Protein AF-A0A558QTE6-F1 (afdb_monomer)

Solvent-accessible surface area (backbone atoms only — not comparable to full-atom values): 7416 Å² total; per-residue (Å²): 134,87,80,82,77,79,81,79,81,74,81,86,82,84,85,82,88,76,83,78,80,81,60,93,64,55,77,78,70,67,87,85,85,84,53,69,70,64,50,73,64,39,94,81,56,45,72,75,62,66,48,61,74,39,86,50,43,45,60,50,48,91,66,51,76,91,80,42,62,67,74,59,28,16,37,24,48,73,77,45,45,76,89,46,38,28,59,49,94,48,62,58,98,82,40,77,56,48,41,93,84,71,25,16,43,64,61,77,80,77,102

Mean predicted aligned error: 10.15 Å

pLDDT: mean 85.06, std 8.44, range [51.56, 94.44]

Sequence (111 aa):
MAGTPPPERADEIVVLGAGLPLPPGTPAYGATIIDRARLTGEASDRVENVLKDVAGFQQFRRSDSRSANPSAQGVTLRALGGNASSRALVLLDGVPLADPFFGYIPFTALE

Secondary structure (DSSP, 8-state):
-PPPPPPP----------PPPPPTTGGGG------HHHHHTSTT--HHHHHTTSTTEEES-SS-TTTS-GGG--EEETTBTTTSS--S--EETTEE-S-TTT----GGG--

Radius of gyration: 22.25 Å; Cα contacts (8 Å, |Δi|>4): 125; chains: 1; bounding box: 28×67×58 Å

Structure (mmCIF, N/CA/C/O backbone):
data_AF-A0A558QTE6-F1
#
_entry.id   AF-A0A558QTE6-F1
#
loop_
_atom_site.group_PDB
_atom_site.id
_atom_site.type_symbol
_atom_site.label_atom_id
_atom_site.label_alt_id
_atom_site.label_comp_id
_atom_site.label_asym_id
_atom_site.label_entity_id
_atom_site.label_seq_id
_atom_site.pdbx_PDB_ins_code
_atom_site.Cartn_x
_atom_site.Cartn_y
_atom_site.Cartn_z
_atom_site.occupancy
_atom_site.B_iso_or_equiv
_atom_site.auth_seq_id
_atom_site.auth_comp_id
_atom_site.auth_asym_id
_atom_site.auth_atom_id
_atom_site.pdbx_PDB_model_num
ATOM 1 N N . MET A 1 1 ? -9.808 -51.253 -46.650 1.00 51.56 1 MET A N 1
ATOM 2 C CA . MET A 1 1 ? -9.315 -50.048 -45.951 1.00 51.56 1 MET A CA 1
ATOM 3 C C . MET A 1 1 ? -9.903 -50.079 -44.548 1.00 51.56 1 MET A C 1
ATOM 5 O O . MET A 1 1 ? -11.075 -49.767 -44.397 1.00 51.56 1 MET A O 1
ATOM 9 N N . ALA A 1 2 ? -9.166 -50.604 -43.566 1.00 55.31 2 ALA A N 1
ATOM 10 C CA . ALA A 1 2 ? -9.624 -50.653 -42.175 1.00 55.31 2 ALA A CA 1
ATOM 11 C C . ALA A 1 2 ? -9.570 -49.236 -41.577 1.00 55.31 2 ALA A C 1
ATOM 13 O O . ALA A 1 2 ? -8.576 -48.538 -41.771 1.00 55.31 2 ALA A O 1
ATOM 14 N N . GLY A 1 3 ? -10.654 -48.796 -40.933 1.00 58.03 3 GLY A N 1
ATOM 15 C CA . GLY A 1 3 ? -10.780 -47.451 -40.368 1.00 58.03 3 GLY A CA 1
ATOM 16 C C . GLY A 1 3 ? -9.968 -47.274 -39.085 1.00 58.03 3 GLY A C 1
ATOM 17 O O . GLY A 1 3 ? -9.875 -48.192 -38.273 1.00 58.03 3 GLY A O 1
ATOM 18 N N . THR A 1 4 ? -9.385 -46.088 -38.917 1.00 66.38 4 THR A N 1
ATOM 19 C CA . THR A 1 4 ? -8.621 -45.681 -37.730 1.00 66.38 4 THR A CA 1
ATOM 20 C C . THR A 1 4 ? -9.501 -45.727 -36.473 1.00 66.38 4 THR A C 1
ATOM 22 O O . THR A 1 4 ? -10.605 -45.174 -36.506 1.00 66.38 4 THR A O 1
ATOM 25 N N . PRO A 1 5 ? -9.053 -46.354 -35.367 1.00 67.94 5 PRO A N 1
ATOM 26 C CA . PRO A 1 5 ? -9.803 -46.348 -34.116 1.00 67.94 5 PRO A CA 1
ATOM 27 C C . PRO A 1 5 ? -9.904 -44.922 -33.544 1.00 67.94 5 PRO A C 1
ATOM 29 O O . PRO A 1 5 ? -8.990 -44.114 -33.740 1.00 67.94 5 PRO A O 1
ATOM 32 N N . PRO A 1 6 ? -11.013 -44.586 -32.859 1.00 68.06 6 PRO A N 1
ATOM 33 C CA . PRO A 1 6 ? -11.183 -43.277 -32.245 1.00 68.06 6 PRO A CA 1
ATOM 34 C C . PRO A 1 6 ? -10.109 -43.054 -31.169 1.00 68.06 6 PRO A C 1
ATOM 36 O O . PRO A 1 6 ? -9.709 -44.015 -30.507 1.00 68.06 6 PRO A O 1
ATOM 39 N N . PRO A 1 7 ? -9.634 -41.811 -30.985 1.00 69.62 7 PRO A N 1
ATOM 40 C CA . PRO A 1 7 ? -8.622 -41.517 -29.981 1.00 69.62 7 PRO A CA 1
ATOM 41 C C . PRO A 1 7 ? -9.136 -41.883 -28.584 1.00 69.62 7 PRO A C 1
ATOM 43 O O . PRO A 1 7 ? -10.255 -41.521 -28.208 1.00 69.62 7 PRO A O 1
ATOM 46 N N . GLU A 1 8 ? -8.314 -42.611 -27.826 1.00 70.88 8 GLU A N 1
ATOM 47 C CA . GLU A 1 8 ? -8.556 -42.894 -26.412 1.00 70.88 8 GLU A CA 1
ATOM 48 C C . GLU A 1 8 ? -8.659 -41.574 -25.643 1.00 70.88 8 GLU A C 1
ATOM 50 O O . GLU A 1 8 ? -7.845 -40.662 -25.803 1.00 70.88 8 GLU A O 1
ATOM 55 N N . ARG A 1 9 ? -9.711 -41.452 -24.834 1.00 67.75 9 ARG A N 1
ATOM 56 C CA . ARG A 1 9 ? -9.983 -40.253 -24.048 1.00 67.75 9 ARG A CA 1
ATOM 57 C C . ARG A 1 9 ? -9.025 -40.272 -22.856 1.00 67.75 9 ARG A C 1
ATOM 59 O O . ARG A 1 9 ? -9.262 -41.012 -21.911 1.00 67.75 9 ARG A O 1
ATOM 66 N N . ALA A 1 10 ? -7.924 -39.531 -22.948 1.00 75.19 10 ALA A N 1
ATOM 67 C CA . ALA A 1 10 ? -6.974 -39.398 -21.848 1.00 75.19 10 ALA A CA 1
ATOM 68 C C . ALA A 1 10 ? -7.681 -38.823 -20.609 1.00 75.19 10 ALA A C 1
ATOM 70 O O . ALA A 1 10 ? -8.464 -37.878 -20.736 1.00 75.19 10 ALA A O 1
ATOM 71 N N . ASP A 1 11 ? -7.412 -39.398 -19.436 1.00 81.50 11 ASP A N 1
ATOM 72 C CA . ASP A 1 11 ? -7.956 -38.912 -18.169 1.00 81.50 11 ASP A CA 1
ATOM 73 C C . ASP A 1 11 ? -7.514 -37.461 -17.919 1.00 81.50 11 ASP A C 1
ATOM 75 O O . ASP A 1 11 ? -6.346 -37.102 -18.087 1.00 81.50 11 ASP A O 1
ATOM 79 N N . GLU A 1 12 ? -8.463 -36.610 -17.531 1.00 82.62 12 GLU A N 1
ATOM 80 C CA . GLU A 1 12 ? -8.206 -35.204 -17.229 1.00 82.62 12 GLU A CA 1
ATOM 81 C C . GLU A 1 12 ? -7.428 -35.085 -15.910 1.00 82.62 12 GLU A C 1
ATOM 83 O O . GLU A 1 12 ? -7.935 -35.413 -14.836 1.00 82.62 12 GLU A O 1
ATOM 88 N N . ILE A 1 13 ? -6.183 -34.608 -15.981 1.00 84.31 13 ILE A N 1
ATOM 89 C CA . ILE A 1 13 ? -5.348 -34.352 -14.802 1.00 84.31 13 ILE A CA 1
ATOM 90 C C . ILE A 1 13 ? -5.459 -32.872 -14.436 1.00 84.31 13 ILE A C 1
ATOM 92 O O . ILE A 1 13 ? -4.887 -32.009 -15.104 1.00 84.31 13 ILE A O 1
ATOM 96 N N . VAL A 1 14 ? -6.159 -32.579 -13.340 1.00 83.94 14 VAL A N 1
ATOM 97 C CA . VAL A 1 14 ? -6.263 -31.224 -12.783 1.00 83.94 14 VAL A CA 1
ATOM 98 C C . VAL A 1 14 ? -5.153 -31.007 -11.757 1.00 83.94 14 VAL A C 1
ATOM 100 O O . VAL A 1 14 ? -5.119 -31.653 -10.710 1.00 83.94 14 VAL A O 1
ATOM 103 N N . VAL A 1 15 ? -4.248 -30.069 -12.041 1.00 83.31 15 VAL A N 1
ATOM 104 C CA . VAL A 1 15 ? -3.175 -29.666 -11.122 1.00 83.31 15 VAL A CA 1
ATOM 105 C C . VAL A 1 15 ? -3.578 -28.374 -10.419 1.00 83.31 15 VAL A C 1
ATOM 107 O O . VAL A 1 15 ? -3.653 -27.318 -11.043 1.00 83.31 15 VAL A O 1
ATOM 110 N N . LEU A 1 16 ? -3.821 -28.452 -9.109 1.00 85.19 16 LEU A N 1
ATOM 111 C CA . LEU A 1 16 ? -4.086 -27.287 -8.263 1.00 85.19 16 LEU A CA 1
ATOM 112 C C . LEU A 1 16 ? -2.798 -26.882 -7.536 1.00 85.19 16 LEU A C 1
ATOM 114 O O . LEU A 1 16 ? -2.213 -27.679 -6.805 1.00 85.19 16 LEU A O 1
ATOM 118 N N . GLY A 1 17 ? -2.353 -25.642 -7.734 1.00 85.00 17 GLY A N 1
ATOM 119 C CA . GLY A 1 17 ? -1.249 -25.060 -6.972 1.00 85.00 17 GLY A CA 1
ATOM 120 C C . GLY A 1 17 ? -1.756 -24.406 -5.688 1.00 85.00 17 GLY A C 1
ATOM 121 O O . GLY A 1 17 ? -2.707 -23.629 -5.729 1.00 85.00 17 GLY A O 1
ATOM 122 N N . ALA A 1 18 ? -1.102 -24.678 -4.559 1.00 83.81 18 ALA A N 1
ATOM 123 C CA . ALA A 1 18 ? -1.286 -23.929 -3.318 1.00 83.81 18 ALA A CA 1
ATOM 124 C C . ALA A 1 18 ? 0.049 -23.317 -2.880 1.00 83.81 18 ALA A C 1
ATOM 126 O O . ALA A 1 18 ? 1.109 -23.922 -3.051 1.00 83.81 18 ALA A O 1
ATOM 127 N N . GLY A 1 19 ? -0.002 -22.109 -2.317 1.00 83.31 19 GLY A N 1
ATOM 128 C CA . GLY A 1 19 ? 1.172 -21.477 -1.721 1.00 83.31 19 GLY A CA 1
ATOM 129 C C . GLY A 1 19 ? 1.657 -22.251 -0.493 1.00 83.31 19 GLY A C 1
ATOM 130 O O . GLY A 1 19 ? 0.858 -22.821 0.250 1.00 83.31 19 GLY A O 1
ATOM 131 N N . LEU A 1 20 ? 2.972 -22.258 -0.269 1.00 87.62 20 LEU A N 1
ATOM 132 C CA . LEU A 1 20 ? 3.550 -22.800 0.960 1.00 87.62 20 LEU A CA 1
ATOM 133 C C . LEU A 1 20 ? 3.106 -21.973 2.180 1.00 87.62 20 LEU A C 1
ATOM 135 O O . LEU A 1 20 ? 2.885 -20.764 2.051 1.00 87.62 20 LEU A O 1
ATOM 139 N N . PRO A 1 21 ? 3.011 -22.590 3.372 1.00 84.75 21 PRO A N 1
ATOM 140 C CA . PRO A 1 21 ? 2.762 -21.849 4.598 1.00 84.75 21 PRO A CA 1
ATOM 141 C C . PRO A 1 21 ? 3.860 -20.807 4.832 1.00 84.75 21 PRO A C 1
ATOM 143 O O . PRO A 1 21 ? 5.031 -21.011 4.503 1.00 84.75 21 PRO A O 1
ATOM 146 N N . LEU A 1 22 ? 3.463 -19.683 5.424 1.00 81.81 22 LEU A N 1
ATOM 147 C CA . LEU A 1 22 ? 4.377 -18.600 5.763 1.00 81.81 22 LEU A CA 1
ATOM 148 C C . LEU A 1 22 ? 5.449 -19.098 6.753 1.00 81.81 22 LEU A C 1
ATOM 150 O O . LEU A 1 22 ? 5.114 -19.812 7.703 1.00 81.81 22 LEU A O 1
ATOM 154 N N . PRO A 1 23 ? 6.733 -18.744 6.559 1.00 85.31 23 PRO A N 1
ATOM 155 C CA . PRO A 1 23 ? 7.793 -19.160 7.467 1.00 85.31 23 PRO A CA 1
ATOM 156 C C . PRO A 1 23 ? 7.583 -18.591 8.885 1.00 85.31 23 PRO A C 1
ATOM 158 O O . PRO A 1 23 ? 6.985 -17.526 9.044 1.00 85.31 23 PRO A O 1
ATOM 161 N N . PRO A 1 24 ? 8.143 -19.222 9.937 1.00 81.06 24 PRO A N 1
ATOM 162 C CA . PRO A 1 24 ? 7.994 -18.757 11.323 1.00 81.06 24 PRO A CA 1
ATOM 163 C C . PRO A 1 24 ? 8.460 -17.313 11.557 1.00 81.06 24 PRO A C 1
ATOM 165 O O . PRO A 1 24 ? 7.998 -16.652 12.480 1.00 81.06 24 PRO A O 1
ATOM 168 N N . GLY A 1 25 ? 9.371 -16.817 10.713 1.00 81.31 25 GLY A N 1
ATOM 169 C CA . GLY A 1 25 ? 9.865 -15.441 10.751 1.00 81.31 25 GLY A CA 1
ATOM 170 C C . GLY A 1 25 ? 8.901 -14.400 10.178 1.00 81.31 25 GLY A C 1
ATOM 171 O O . GLY A 1 25 ? 9.176 -13.211 10.299 1.00 81.31 25 GLY A O 1
ATOM 172 N N . THR A 1 26 ? 7.773 -14.793 9.577 1.00 78.44 26 THR A N 1
ATOM 173 C CA . THR A 1 26 ? 6.859 -13.848 8.922 1.00 78.44 26 THR A CA 1
ATOM 174 C C . THR A 1 26 ? 6.352 -12.706 9.808 1.00 78.44 26 THR A C 1
ATOM 176 O O . THR A 1 26 ? 6.326 -11.573 9.321 1.00 78.44 26 THR A O 1
ATOM 179 N N . PRO A 1 27 ? 6.020 -12.919 11.098 1.00 74.25 27 PRO A N 1
ATOM 180 C CA . PRO A 1 27 ? 5.633 -11.827 11.990 1.00 74.25 27 PRO A CA 1
ATOM 181 C C . PRO A 1 27 ? 6.690 -10.716 12.101 1.00 74.25 27 PRO A C 1
ATOM 183 O O . PRO A 1 27 ? 6.338 -9.559 12.323 1.00 74.25 27 PRO A O 1
ATOM 186 N N . ALA A 1 28 ? 7.974 -11.031 11.886 1.00 75.50 28 ALA A N 1
ATOM 187 C CA . ALA A 1 28 ? 9.057 -10.050 11.933 1.00 75.50 28 ALA A CA 1
ATOM 188 C C . ALA A 1 28 ? 9.014 -9.036 10.775 1.00 75.50 28 ALA A C 1
ATOM 190 O O . ALA A 1 28 ? 9.605 -7.964 10.887 1.00 75.50 28 ALA A O 1
ATOM 191 N N . TYR A 1 29 ? 8.306 -9.324 9.674 1.00 74.50 29 TYR A N 1
ATOM 192 C CA . TYR A 1 29 ? 8.231 -8.420 8.520 1.00 74.50 29 TYR A CA 1
ATOM 193 C C . TYR A 1 29 ? 7.224 -7.276 8.676 1.00 74.50 29 TYR A C 1
ATOM 195 O O . TYR A 1 29 ? 7.202 -6.411 7.802 1.00 74.50 29 TYR A O 1
ATOM 203 N N . GLY A 1 30 ? 6.450 -7.233 9.770 1.00 81.38 30 GLY A N 1
ATOM 204 C CA . GLY A 1 30 ? 5.496 -6.168 10.094 1.00 81.38 30 GLY A CA 1
ATOM 205 C C . GLY A 1 30 ? 4.393 -6.010 9.043 1.00 81.38 30 GLY A C 1
ATOM 206 O O . GLY A 1 30 ? 4.612 -5.394 8.001 1.00 81.38 30 GLY A O 1
ATOM 207 N N . ALA A 1 31 ? 3.202 -6.533 9.330 1.00 88.00 31 ALA A N 1
ATOM 208 C CA . ALA A 1 31 ? 2.033 -6.427 8.459 1.00 88.00 31 ALA A CA 1
ATOM 209 C C . ALA A 1 31 ? 0.915 -5.628 9.138 1.00 88.00 31 ALA A C 1
ATOM 211 O O . ALA A 1 31 ? 0.705 -5.748 10.345 1.00 88.00 31 ALA A O 1
ATOM 212 N N . THR A 1 32 ? 0.171 -4.864 8.340 1.00 91.69 32 THR A N 1
ATOM 213 C CA . THR A 1 32 ? -1.059 -4.190 8.765 1.00 91.69 32 THR A CA 1
ATOM 214 C C . THR A 1 32 ? -2.207 -4.742 7.939 1.00 91.69 32 THR A C 1
ATOM 216 O O . THR A 1 32 ? -2.157 -4.695 6.712 1.00 91.69 32 THR A O 1
ATOM 219 N N . ILE A 1 33 ? -3.234 -5.256 8.611 1.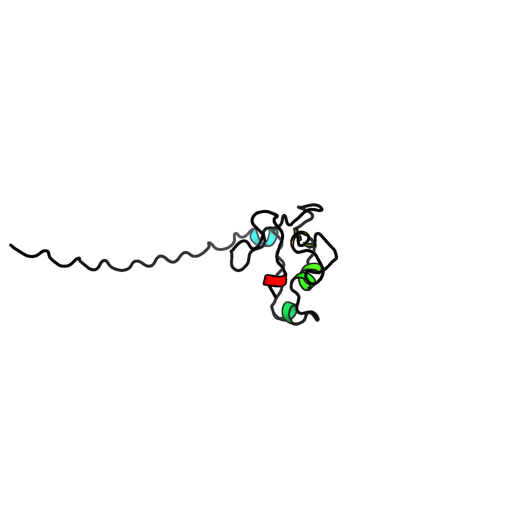00 93.00 33 ILE A N 1
ATOM 220 C CA . ILE A 1 33 ? -4.472 -5.708 7.975 1.00 93.00 33 ILE A CA 1
ATOM 221 C C . ILE A 1 33 ? -5.520 -4.620 8.192 1.00 93.00 33 ILE A C 1
ATOM 223 O O . ILE A 1 33 ? -5.743 -4.181 9.320 1.00 93.00 33 ILE A O 1
ATOM 227 N N . ILE A 1 34 ? -6.142 -4.174 7.104 1.00 93.44 34 ILE A N 1
ATOM 228 C CA . ILE A 1 34 ? -7.287 -3.266 7.129 1.00 93.44 34 ILE A CA 1
ATOM 229 C C . ILE A 1 34 ? -8.512 -4.124 6.829 1.00 93.44 34 ILE A C 1
ATOM 231 O O . ILE A 1 34 ? -8.621 -4.687 5.742 1.00 93.44 34 ILE A O 1
ATOM 235 N N . ASP A 1 35 ? -9.395 -4.277 7.811 1.00 94.44 35 ASP A N 1
ATOM 236 C CA . ASP A 1 35 ? -10.622 -5.044 7.628 1.00 94.44 35 ASP A CA 1
ATOM 237 C C . A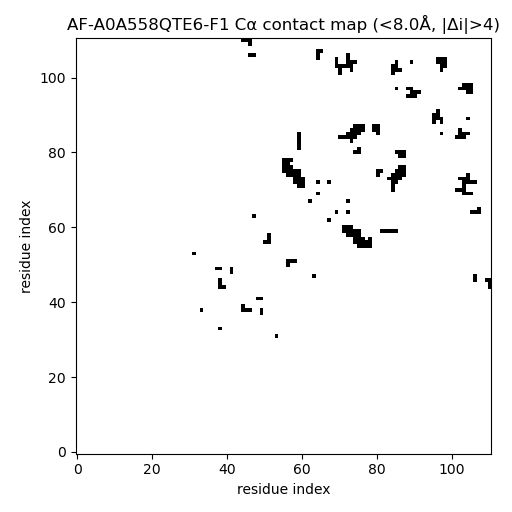SP A 1 35 ? -11.677 -4.266 6.824 1.00 94.44 35 ASP A C 1
ATOM 239 O O . ASP A 1 35 ? -11.595 -3.051 6.624 1.00 94.44 35 ASP A O 1
ATOM 243 N N . ARG A 1 36 ? -12.704 -4.989 6.366 1.00 92.56 36 ARG A N 1
ATOM 244 C CA . ARG A 1 36 ? -13.808 -4.401 5.601 1.00 92.56 36 ARG A CA 1
ATOM 245 C C . ARG A 1 36 ? -14.566 -3.334 6.390 1.00 92.56 36 ARG A C 1
ATOM 247 O O . ARG A 1 36 ? -14.955 -2.344 5.787 1.00 92.56 36 ARG A O 1
ATOM 254 N N . ALA A 1 37 ? -14.786 -3.522 7.690 1.00 93.62 37 ALA A N 1
ATOM 255 C CA . ALA A 1 37 ? -15.569 -2.581 8.488 1.00 93.62 37 ALA A CA 1
ATOM 256 C C . ALA A 1 37 ? -14.882 -1.212 8.560 1.00 93.62 37 ALA A C 1
ATOM 258 O O . ALA A 1 37 ? -15.547 -0.182 8.463 1.00 93.62 37 ALA A O 1
ATOM 259 N N . ARG A 1 38 ? -13.548 -1.203 8.655 1.00 92.88 38 ARG A N 1
ATOM 260 C CA . ARG A 1 38 ? -12.731 0.005 8.594 1.00 92.88 38 ARG A CA 1
ATOM 261 C C . ARG A 1 38 ? -12.765 0.664 7.217 1.00 92.88 38 ARG A C 1
ATOM 263 O O . ARG A 1 38 ? -12.816 1.886 7.163 1.00 92.88 38 ARG A O 1
ATOM 270 N N . LEU A 1 39 ? -12.754 -0.118 6.135 1.00 90.88 39 LEU A N 1
ATOM 271 C CA . LEU A 1 39 ? -12.885 0.418 4.773 1.00 90.88 39 LEU A CA 1
ATOM 272 C C . LEU A 1 39 ? -14.244 1.103 4.579 1.00 90.88 39 LEU A C 1
ATOM 274 O O . LEU A 1 39 ? -14.288 2.284 4.263 1.00 90.88 39 LEU A O 1
ATOM 278 N N . THR A 1 40 ? -15.338 0.400 4.878 1.00 91.75 40 THR A N 1
ATOM 279 C CA . THR A 1 40 ? -16.711 0.906 4.684 1.00 91.75 40 THR A CA 1
ATOM 280 C C . THR A 1 40 ? -17.136 1.958 5.712 1.00 91.75 40 THR A C 1
ATOM 282 O O . THR A 1 40 ? -18.199 2.556 5.590 1.00 91.75 40 THR A O 1
ATOM 285 N N . GLY A 1 41 ? -16.360 2.122 6.786 1.00 90.88 41 GLY A N 1
ATOM 286 C CA . GLY A 1 41 ? -16.590 3.128 7.822 1.00 90.88 41 GLY A CA 1
ATOM 287 C C . GLY A 1 41 ? -15.943 4.482 7.517 1.00 90.88 41 GLY A C 1
ATOM 288 O O . GLY A 1 41 ? -16.181 5.441 8.252 1.00 90.88 41 GLY A O 1
ATOM 289 N N . GLU A 1 42 ? -15.116 4.578 6.471 1.00 90.88 42 GLU A N 1
ATOM 290 C CA . GLU A 1 42 ? -14.523 5.843 6.042 1.00 90.88 42 GLU A CA 1
ATOM 291 C C . GLU A 1 42 ? -15.572 6.705 5.330 1.00 90.88 42 GLU A C 1
ATOM 293 O O . GLU A 1 42 ? -16.31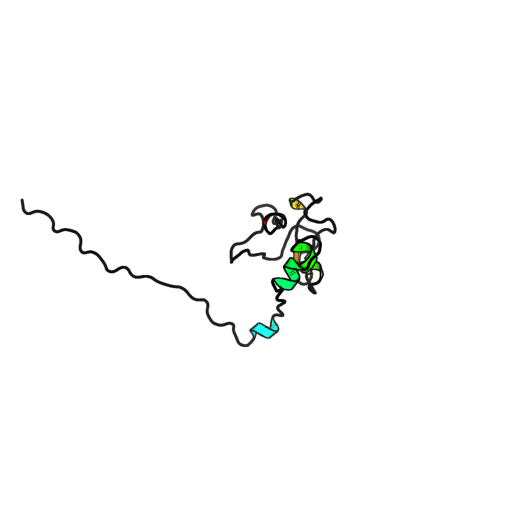2 6.238 4.471 1.00 90.88 42 GLU A O 1
ATOM 298 N N . ALA A 1 43 ? -15.654 7.985 5.696 1.00 87.19 43 ALA A N 1
ATOM 299 C CA . ALA A 1 43 ? -16.756 8.856 5.282 1.00 87.19 43 ALA A CA 1
ATOM 300 C C . ALA A 1 43 ? -16.816 9.130 3.768 1.00 87.19 43 ALA A C 1
ATOM 302 O O . ALA A 1 43 ? -17.867 9.518 3.260 1.00 87.19 43 ALA A O 1
ATOM 303 N N . SER A 1 44 ? -15.693 8.981 3.067 1.00 85.69 44 SER A N 1
ATOM 304 C CA . SER A 1 44 ? -15.574 9.239 1.633 1.00 85.69 44 SER A CA 1
ATOM 305 C C . SER A 1 44 ? -15.599 7.953 0.795 1.00 85.69 44 SER A C 1
ATOM 307 O O . SER A 1 44 ? -15.556 8.067 -0.431 1.00 85.69 44 SER A O 1
ATOM 309 N N . ASP A 1 45 ? -15.661 6.784 1.447 1.00 86.19 45 ASP A N 1
ATOM 310 C CA . ASP A 1 45 ? -15.506 5.436 0.886 1.00 86.19 45 ASP A CA 1
ATOM 311 C C . ASP A 1 45 ? -14.233 5.271 0.030 1.00 86.19 45 ASP A C 1
ATOM 313 O O . ASP A 1 45 ? -14.249 4.702 -1.058 1.00 86.19 45 ASP A O 1
ATOM 317 N N . ARG A 1 46 ? -13.111 5.840 0.496 1.00 87.44 46 ARG A N 1
ATOM 318 C CA . ARG A 1 46 ? -11.839 5.889 -0.247 1.00 87.44 46 ARG A CA 1
ATOM 319 C C . ARG A 1 46 ? -10.754 5.063 0.404 1.00 87.44 46 ARG A C 1
ATOM 321 O O . ARG A 1 46 ? -10.275 5.384 1.499 1.00 87.44 46 ARG A O 1
ATOM 328 N N . VAL A 1 47 ? -10.253 4.071 -0.326 1.00 91.00 47 VAL A N 1
ATOM 329 C CA . VAL A 1 47 ? -9.150 3.226 0.145 1.00 91.00 47 VAL A CA 1
ATOM 330 C C . VAL A 1 47 ? -7.898 4.053 0.461 1.00 91.00 47 VAL A C 1
ATOM 332 O O . VAL A 1 47 ? -7.220 3.808 1.461 1.00 91.00 47 VAL A O 1
ATOM 335 N N . GLU A 1 48 ? -7.606 5.093 -0.325 1.00 89.88 48 GLU A N 1
ATOM 336 C CA . GLU A 1 48 ? -6.428 5.932 -0.133 1.00 89.88 48 GLU A CA 1
ATOM 337 C C . GLU A 1 48 ? -6.487 6.765 1.151 1.00 89.88 48 GLU A C 1
ATOM 339 O O . GLU A 1 48 ? -5.435 7.119 1.687 1.00 89.88 48 GLU A O 1
ATOM 344 N N . ASN A 1 49 ? -7.678 7.059 1.680 1.00 91.12 49 ASN A N 1
ATOM 345 C CA . ASN A 1 49 ? -7.814 7.749 2.959 1.00 91.12 49 ASN A CA 1
ATOM 346 C C . ASN A 1 49 ? -7.484 6.816 4.118 1.00 91.12 49 ASN A C 1
ATOM 348 O O . ASN A 1 49 ? -6.671 7.179 4.965 1.00 91.12 49 ASN A O 1
ATOM 352 N N . VAL A 1 50 ? -8.020 5.595 4.107 1.00 93.06 50 VAL A N 1
ATOM 353 C CA . VAL A 1 50 ? -7.750 4.599 5.156 1.00 93.06 50 VAL A CA 1
ATOM 354 C C . VAL A 1 50 ? -6.266 4.220 5.202 1.00 93.06 50 VAL A C 1
ATOM 356 O O . VAL A 1 50 ? -5.697 4.019 6.276 1.00 93.06 50 VAL A O 1
ATOM 359 N N . LEU A 1 51 ? -5.599 4.176 4.044 1.00 91.88 51 LEU A N 1
ATOM 360 C CA . LEU A 1 51 ? -4.170 3.873 3.959 1.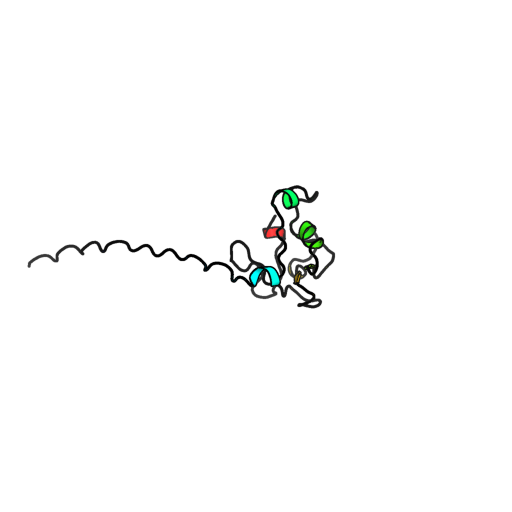00 91.88 51 LEU A CA 1
ATOM 361 C C . LEU A 1 51 ? -3.270 4.944 4.605 1.00 91.88 51 LEU A C 1
ATOM 363 O O . LEU A 1 51 ? -2.177 4.604 5.059 1.00 91.88 51 LEU A O 1
ATOM 367 N N . LYS A 1 52 ? -3.701 6.214 4.699 1.00 90.44 52 LYS A N 1
ATOM 368 C CA . LYS A 1 52 ? -2.907 7.300 5.323 1.00 90.44 52 LYS A CA 1
ATOM 369 C C . LYS A 1 52 ? -2.634 7.064 6.811 1.00 90.44 52 LYS A C 1
ATOM 371 O O . LYS A 1 52 ? -1.653 7.587 7.333 1.00 90.44 52 LYS A O 1
ATOM 376 N N . ASP A 1 53 ? -3.462 6.265 7.471 1.00 90.69 53 ASP A N 1
ATOM 377 C CA . ASP A 1 53 ? -3.311 5.927 8.886 1.00 90.69 53 ASP A CA 1
ATOM 378 C C . ASP A 1 53 ? -2.244 4.846 9.138 1.00 90.69 53 ASP A C 1
ATOM 380 O O . ASP A 1 53 ? -1.903 4.552 10.286 1.00 90.69 53 ASP A O 1
ATOM 384 N N . VAL A 1 54 ? -1.751 4.180 8.088 1.00 93.00 54 VAL A N 1
ATOM 385 C CA . VAL A 1 54 ? -0.792 3.080 8.222 1.00 93.00 54 VAL A CA 1
ATOM 386 C C . VAL A 1 54 ? 0.618 3.637 8.389 1.00 93.00 54 VAL A C 1
ATOM 388 O O . VAL A 1 54 ? 1.152 4.323 7.518 1.00 93.00 54 VAL A O 1
ATOM 391 N N . ALA A 1 55 ? 1.269 3.292 9.501 1.00 90.69 55 ALA A N 1
ATOM 392 C CA . ALA A 1 55 ? 2.643 3.704 9.759 1.00 90.69 55 ALA A CA 1
ATOM 393 C C . ALA A 1 55 ? 3.591 3.254 8.633 1.00 90.69 55 ALA A C 1
ATOM 395 O O . ALA A 1 55 ? 3.612 2.091 8.228 1.00 90.69 55 ALA A O 1
ATOM 396 N N . GLY A 1 56 ? 4.401 4.191 8.140 1.00 89.69 56 GLY A N 1
ATOM 397 C CA . GLY A 1 56 ? 5.336 3.939 7.048 1.00 89.69 56 GLY A CA 1
ATOM 398 C C . GLY A 1 56 ? 4.702 3.913 5.655 1.00 89.69 56 GLY A C 1
ATOM 399 O O . GLY A 1 56 ? 5.449 3.738 4.700 1.00 89.69 56 GLY A O 1
ATOM 400 N N . PHE A 1 57 ? 3.392 4.112 5.504 1.00 91.88 57 PHE A N 1
ATOM 401 C CA . PHE A 1 57 ? 2.765 4.376 4.209 1.00 91.88 57 PHE A CA 1
ATOM 402 C C . PHE A 1 57 ? 2.710 5.881 3.950 1.00 91.88 57 PHE A C 1
ATOM 404 O O . PHE A 1 57 ? 2.325 6.659 4.821 1.00 91.88 57 PHE A O 1
ATOM 411 N N . GLN A 1 58 ? 3.091 6.310 2.747 1.00 90.56 58 GLN A N 1
ATOM 412 C CA . GLN A 1 58 ? 2.972 7.711 2.344 1.00 90.56 58 GLN A CA 1
ATOM 413 C C . GLN A 1 58 ? 2.548 7.820 0.885 1.00 90.56 58 GLN A C 1
ATOM 415 O O . GLN A 1 58 ? 3.118 7.163 0.012 1.00 90.56 58 GLN A O 1
ATOM 420 N N . GLN A 1 59 ? 1.590 8.706 0.620 1.00 89.50 59 GLN A N 1
ATOM 421 C CA . GLN A 1 59 ? 1.235 9.107 -0.737 1.00 89.50 59 GLN A CA 1
ATOM 422 C C . GLN A 1 59 ? 2.231 10.138 -1.263 1.00 89.50 59 GLN A C 1
ATOM 424 O O . GLN A 1 59 ? 2.698 11.007 -0.524 1.00 89.50 59 GLN A O 1
ATOM 429 N N . PHE A 1 60 ? 2.518 10.061 -2.560 1.00 85.31 60 PHE A N 1
ATOM 430 C CA . PHE A 1 60 ? 3.419 10.983 -3.243 1.00 85.31 60 PHE A CA 1
ATOM 431 C C . PHE A 1 60 ? 2.937 12.443 -3.140 1.00 85.31 60 PHE A C 1
ATOM 433 O O . PHE A 1 60 ? 3.736 13.366 -2.955 1.00 85.31 60 PHE A O 1
ATOM 440 N N . ARG A 1 61 ? 1.622 12.672 -3.223 1.00 83.88 61 ARG A N 1
ATOM 441 C CA . ARG A 1 61 ? 0.998 13.998 -3.125 1.00 83.88 61 ARG A CA 1
ATOM 442 C C . ARG A 1 61 ? -0.101 14.006 -2.066 1.00 83.88 61 ARG A C 1
ATOM 444 O O . ARG A 1 61 ? -0.589 12.966 -1.650 1.00 83.88 61 ARG A O 1
ATOM 451 N N . ARG A 1 62 ? -0.463 15.212 -1.611 1.00 82.06 62 ARG A N 1
ATOM 452 C CA . ARG A 1 62 ? -1.559 15.424 -0.646 1.00 82.06 62 ARG A CA 1
ATOM 453 C C . ARG A 1 62 ? -2.938 15.414 -1.302 1.00 82.06 62 ARG A C 1
ATOM 455 O O . ARG A 1 62 ? -3.912 15.105 -0.625 1.00 82.06 62 ARG A O 1
ATOM 462 N N . SER A 1 63 ? -3.004 15.805 -2.575 1.00 84.12 63 SER A N 1
ATOM 463 C CA . SER A 1 63 ? -4.232 15.780 -3.367 1.00 84.12 63 SER A CA 1
ATOM 464 C C . SER A 1 63 ? -4.704 14.343 -3.535 1.00 84.12 63 SER A C 1
ATOM 466 O O . SER A 1 63 ? -3.910 13.475 -3.894 1.00 84.12 63 SER A O 1
ATOM 468 N N . ASP A 1 64 ? -5.983 14.120 -3.265 1.00 83.94 64 ASP A N 1
ATOM 469 C CA . ASP A 1 64 ? -6.639 12.834 -3.463 1.00 83.94 64 ASP A CA 1
ATOM 470 C C . ASP A 1 64 ? -6.842 12.503 -4.947 1.00 83.94 64 ASP A C 1
ATOM 472 O O . ASP A 1 64 ? -6.616 13.321 -5.848 1.00 83.94 64 ASP A O 1
ATOM 476 N N . SER A 1 65 ? -7.289 11.275 -5.199 1.00 86.00 65 SER A N 1
ATOM 477 C CA . SER A 1 65 ? -7.451 10.761 -6.552 1.00 86.00 65 SER A CA 1
ATOM 478 C C . SER A 1 65 ? -8.576 11.442 -7.348 1.00 86.00 65 SER A C 1
ATOM 480 O O . SER A 1 65 ? -8.552 11.403 -8.577 1.00 86.00 65 SER A O 1
ATOM 482 N N . ARG A 1 66 ? -9.504 12.148 -6.676 1.00 86.56 66 ARG A N 1
ATOM 483 C CA . ARG A 1 66 ? -10.635 12.867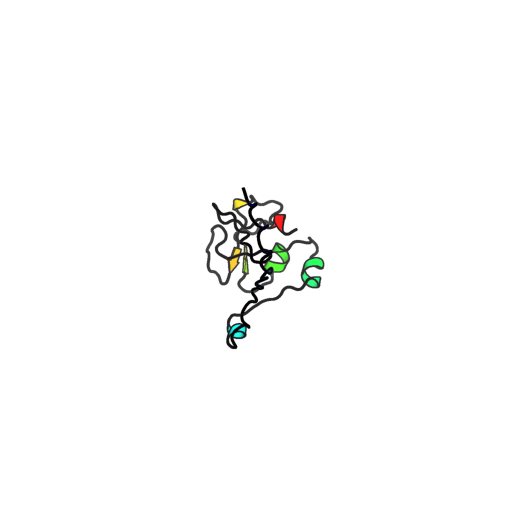 -7.301 1.00 86.56 66 ARG A CA 1
ATOM 484 C C . ARG A 1 66 ? -10.201 14.083 -8.101 1.00 86.56 66 ARG A C 1
ATOM 486 O O . ARG A 1 66 ? -10.888 14.487 -9.034 1.00 86.56 66 ARG A O 1
ATOM 493 N N . SER A 1 67 ? -9.134 14.733 -7.651 1.00 86.31 67 SER A N 1
ATOM 494 C CA . SER A 1 67 ? -8.711 16.043 -8.154 1.00 86.31 67 SER A CA 1
ATOM 495 C C . SER A 1 67 ? -7.283 16.048 -8.694 1.00 86.31 67 SER A C 1
ATOM 497 O O . SER A 1 67 ? -6.910 16.954 -9.442 1.00 86.31 67 SER A O 1
ATOM 499 N N . ALA A 1 68 ? -6.472 15.049 -8.339 1.00 85.06 68 ALA A N 1
ATOM 500 C CA . ALA A 1 68 ? -5.118 14.905 -8.847 1.00 85.06 68 ALA A CA 1
ATOM 501 C C . ALA A 1 68 ? -5.087 14.351 -10.278 1.00 85.06 68 ALA A C 1
ATOM 503 O O . ALA A 1 68 ? -5.890 13.506 -10.666 1.00 85.06 68 ALA A O 1
ATOM 504 N N . ASN A 1 69 ? -4.072 14.756 -11.045 1.00 86.69 69 ASN A N 1
ATOM 505 C CA . ASN A 1 69 ? -3.722 14.056 -12.279 1.00 86.69 69 ASN A CA 1
ATOM 506 C C . ASN A 1 69 ? -3.380 12.580 -11.957 1.00 86.69 69 ASN A C 1
ATOM 508 O O . ASN A 1 69 ? -2.613 12.358 -11.016 1.00 86.69 69 ASN A O 1
ATOM 512 N N . PRO A 1 70 ? -3.858 11.590 -12.736 1.00 83.25 70 PRO A N 1
ATOM 513 C CA . PRO A 1 70 ? -3.571 10.171 -12.498 1.00 83.25 70 PRO A CA 1
ATOM 514 C C . PRO A 1 70 ? -2.079 9.850 -12.328 1.00 83.25 70 PRO A C 1
ATOM 516 O O . PRO A 1 70 ? -1.700 9.135 -11.409 1.00 83.25 70 PRO A O 1
ATOM 519 N N . SER A 1 71 ? -1.204 10.468 -13.128 1.00 85.75 71 SER A N 1
ATOM 520 C CA . SER A 1 71 ? 0.256 10.266 -13.049 1.00 85.75 71 SER A CA 1
ATOM 521 C C . SER A 1 71 ? 0.902 10.770 -11.751 1.00 85.75 71 SER A C 1
ATOM 523 O O . SER A 1 71 ? 2.040 10.420 -11.442 1.00 85.75 71 SER A O 1
ATOM 525 N N . ALA A 1 72 ? 0.188 11.591 -10.976 1.00 85.38 72 ALA A N 1
ATOM 526 C CA . ALA A 1 72 ? 0.629 12.070 -9.672 1.00 85.38 72 ALA A CA 1
ATOM 527 C C . ALA A 1 72 ? 0.218 11.133 -8.522 1.00 85.38 72 ALA A C 1
ATOM 529 O O . ALA A 1 72 ? 0.568 11.399 -7.370 1.00 85.38 72 ALA A O 1
ATOM 530 N N . GLN A 1 73 ? -0.509 10.050 -8.813 1.00 88.44 73 GLN A N 1
ATOM 531 C CA . GLN A 1 73 ? -0.940 9.071 -7.821 1.00 88.44 73 GLN A CA 1
ATOM 532 C C . GLN A 1 73 ? 0.154 8.020 -7.629 1.00 88.44 73 GLN A C 1
ATOM 534 O O . GLN A 1 73 ? 0.448 7.216 -8.507 1.00 88.44 73 GLN A O 1
ATOM 539 N N . GLY A 1 74 ? 0.793 8.021 -6.467 1.00 89.94 74 GLY A N 1
ATOM 540 C CA . GLY A 1 74 ? 1.857 7.076 -6.157 1.00 89.94 74 GLY A CA 1
ATOM 541 C C . GLY A 1 74 ? 2.002 6.889 -4.663 1.00 89.94 74 GLY A C 1
ATOM 542 O O . GLY A 1 74 ? 1.574 7.741 -3.880 1.00 89.94 74 GLY A O 1
ATOM 543 N N . VAL A 1 75 ? 2.600 5.770 -4.269 1.00 90.69 75 VAL A N 1
ATOM 544 C CA . VAL A 1 75 ? 2.810 5.434 -2.864 1.00 90.69 75 VAL A CA 1
ATOM 545 C C . VAL A 1 75 ? 4.235 4.982 -2.602 1.00 90.69 75 VAL A C 1
ATOM 547 O O . VAL A 1 75 ? 4.935 4.450 -3.467 1.00 90.69 75 VAL A O 1
ATOM 550 N N . THR A 1 76 ? 4.650 5.186 -1.363 1.00 91.12 76 THR A N 1
ATOM 551 C CA . THR A 1 76 ? 5.915 4.699 -0.829 1.00 91.12 76 THR A CA 1
ATOM 552 C C . THR A 1 76 ? 5.649 3.951 0.467 1.00 91.12 76 THR A C 1
ATOM 554 O O . THR A 1 76 ? 4.705 4.259 1.202 1.00 91.12 76 THR A O 1
ATOM 557 N N . LEU A 1 77 ? 6.483 2.949 0.735 1.00 90.38 77 LEU A N 1
ATOM 558 C CA . LEU A 1 77 ? 6.468 2.188 1.977 1.00 90.38 77 LEU A CA 1
ATOM 559 C C . LEU A 1 77 ? 7.828 2.329 2.650 1.00 90.38 77 LEU A C 1
ATOM 561 O O . LEU A 1 77 ? 8.865 2.180 2.005 1.00 90.38 77 LEU A O 1
ATOM 565 N N . ARG A 1 78 ? 7.830 2.611 3.953 1.00 88.50 78 ARG A N 1
ATOM 566 C CA . ARG A 1 78 ? 9.035 2.745 4.789 1.00 88.50 78 ARG A CA 1
ATOM 567 C C . ARG A 1 78 ? 10.031 3.769 4.230 1.00 88.50 78 ARG A C 1
ATOM 569 O O . ARG A 1 78 ? 11.237 3.557 4.290 1.00 88.50 78 ARG A O 1
ATOM 576 N N . ALA A 1 79 ? 9.509 4.857 3.660 1.00 86.38 79 ALA A N 1
ATOM 577 C CA . ALA A 1 79 ? 10.268 5.914 2.986 1.00 86.38 79 ALA A CA 1
ATOM 578 C C . ALA A 1 79 ? 11.108 5.454 1.769 1.00 86.38 79 ALA A C 1
ATOM 580 O O . ALA A 1 79 ? 11.930 6.215 1.253 1.00 86.38 79 ALA A O 1
ATOM 581 N N . LEU A 1 80 ? 10.884 4.240 1.254 1.00 85.62 80 LEU A N 1
ATOM 582 C CA . LEU A 1 80 ? 11.498 3.766 0.017 1.00 85.62 80 LEU A CA 1
ATOM 583 C C . LEU A 1 80 ? 10.668 4.259 -1.170 1.00 85.62 80 LEU A C 1
ATOM 585 O O . LEU A 1 80 ? 9.556 3.787 -1.399 1.00 85.62 80 LEU A O 1
ATOM 589 N N . GLY A 1 81 ? 11.203 5.218 -1.927 1.00 74.88 81 GLY A N 1
ATOM 590 C CA . GLY A 1 81 ? 10.546 5.694 -3.150 1.00 74.88 81 GLY A CA 1
ATOM 591 C C . GLY A 1 81 ? 10.489 7.202 -3.367 1.00 74.88 81 GLY A C 1
ATOM 592 O O . GLY A 1 81 ? 10.096 7.613 -4.450 1.00 74.88 81 GLY A O 1
ATOM 593 N N . GLY A 1 82 ? 10.956 8.020 -2.420 1.00 70.50 82 GLY A N 1
ATOM 594 C CA . GLY A 1 82 ? 11.166 9.459 -2.631 1.00 70.50 82 GLY A CA 1
ATOM 595 C C . GLY A 1 82 ? 9.914 10.240 -3.066 1.00 70.50 82 GLY A C 1
ATOM 596 O O . GLY A 1 82 ? 8.811 9.975 -2.603 1.00 70.50 82 GLY A O 1
ATOM 597 N N . ASN A 1 83 ? 10.111 11.238 -3.937 1.00 70.00 83 ASN A N 1
ATOM 598 C CA . ASN A 1 83 ? 9.100 12.175 -4.448 1.00 70.00 83 ASN A CA 1
ATOM 599 C C . ASN A 1 83 ? 8.772 11.925 -5.938 1.00 70.00 83 ASN A C 1
ATOM 601 O O . ASN A 1 83 ? 8.693 12.867 -6.730 1.00 70.00 83 ASN A O 1
ATOM 605 N N . ALA A 1 84 ? 8.623 10.660 -6.322 1.00 73.19 84 ALA A N 1
ATOM 606 C CA . ALA A 1 84 ? 8.272 10.251 -7.680 1.00 73.19 84 ALA A CA 1
ATOM 607 C C . ALA A 1 84 ? 6.970 9.430 -7.687 1.00 73.19 84 ALA A C 1
ATOM 609 O O . A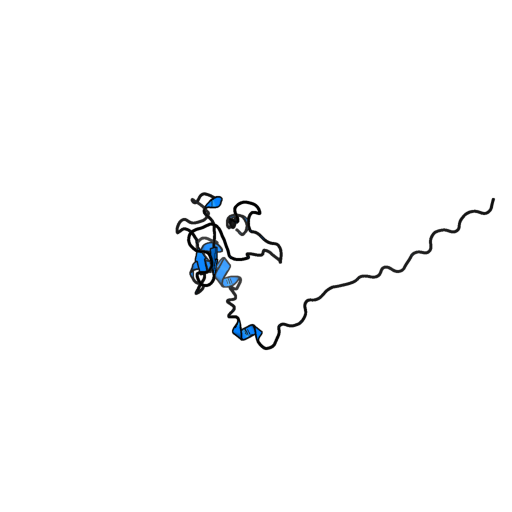LA A 1 84 ? 6.305 9.297 -6.658 1.00 73.19 84 ALA A O 1
ATOM 610 N N . SER A 1 85 ? 6.608 8.880 -8.852 1.00 77.50 85 SER A N 1
ATOM 611 C CA . SER A 1 85 ? 5.553 7.867 -8.960 1.00 77.50 85 SER A CA 1
ATOM 612 C C . SER A 1 85 ? 5.851 6.633 -8.092 1.00 77.50 85 SER A C 1
ATOM 614 O O . SER A 1 85 ? 6.933 6.507 -7.507 1.00 77.50 85 SER A O 1
ATOM 616 N N . SER A 1 86 ? 4.862 5.743 -7.951 1.00 85.12 86 SER A N 1
ATOM 617 C CA . SER A 1 86 ? 4.897 4.662 -6.963 1.00 85.12 86 SER A CA 1
ATOM 618 C C . SER A 1 86 ? 6.142 3.790 -7.081 1.00 85.12 86 SER A C 1
ATOM 620 O O . SER A 1 86 ? 6.511 3.345 -8.166 1.00 85.12 86 SER A O 1
ATOM 622 N N . ARG A 1 87 ? 6.755 3.482 -5.934 1.00 84.06 87 ARG A N 1
ATOM 623 C CA . ARG A 1 87 ? 7.798 2.445 -5.823 1.00 84.06 87 ARG A CA 1
ATOM 624 C C . ARG A 1 87 ? 7.423 1.322 -4.867 1.00 84.06 87 ARG A C 1
ATOM 626 O O . ARG A 1 87 ? 8.256 0.472 -4.561 1.00 84.06 87 ARG A O 1
ATOM 633 N N . ALA A 1 88 ? 6.179 1.310 -4.398 1.00 89.50 88 ALA A N 1
ATOM 634 C CA . ALA A 1 88 ? 5.628 0.152 -3.719 1.00 89.50 88 ALA A CA 1
ATOM 635 C C . ALA A 1 88 ? 4.959 -0.774 -4.740 1.00 89.50 88 ALA A C 1
ATOM 637 O O . ALA A 1 88 ? 4.253 -0.311 -5.640 1.00 89.50 88 ALA A O 1
ATOM 638 N N . LEU A 1 89 ? 5.148 -2.081 -4.560 1.00 91.19 89 LEU A N 1
ATOM 639 C CA . LEU A 1 89 ? 4.348 -3.085 -5.246 1.00 91.19 89 LEU A CA 1
ATOM 640 C C . LEU A 1 89 ? 2.928 -3.039 -4.677 1.00 91.19 89 LEU A C 1
ATOM 642 O O . LEU A 1 89 ? 2.730 -3.285 -3.487 1.00 91.19 89 LEU A O 1
ATOM 646 N N . VAL A 1 90 ? 1.958 -2.730 -5.531 1.00 92.00 90 VAL A N 1
ATOM 647 C CA . VAL A 1 90 ? 0.535 -2.758 -5.192 1.00 92.00 90 VAL A CA 1
ATOM 648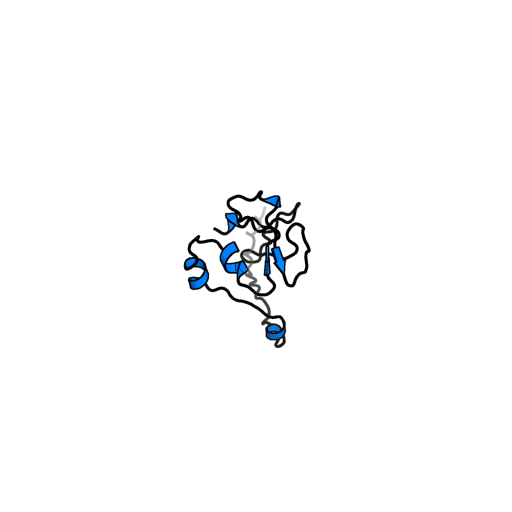 C C . VAL A 1 90 ? -0.122 -3.827 -6.049 1.00 92.00 90 VAL A C 1
ATOM 650 O O . VAL A 1 90 ? 0.035 -3.824 -7.272 1.00 92.00 90 VAL A O 1
ATOM 653 N N . LEU A 1 91 ? -0.818 -4.749 -5.391 1.00 93.81 91 LEU A N 1
ATOM 654 C CA . LEU A 1 91 ? -1.475 -5.885 -6.022 1.00 93.81 91 LEU A CA 1
ATOM 655 C C . LEU A 1 91 ? -2.981 -5.811 -5.770 1.00 93.81 91 LEU A C 1
ATOM 657 O O . LEU A 1 91 ? -3.389 -5.558 -4.637 1.00 93.81 91 LEU A O 1
ATOM 661 N N . LEU A 1 92 ? -3.778 -6.093 -6.798 1.00 93.56 92 LEU A N 1
ATOM 662 C CA . LEU A 1 92 ? -5.184 -6.468 -6.664 1.00 93.56 92 LEU A CA 1
ATOM 663 C C . LEU A 1 92 ? -5.286 -7.955 -6.962 1.00 93.56 92 LEU A C 1
ATOM 665 O O . LEU A 1 92 ? -4.939 -8.377 -8.062 1.00 93.56 92 LEU A O 1
ATOM 669 N N . ASP A 1 93 ? -5.677 -8.749 -5.969 1.00 93.12 93 ASP A N 1
ATOM 670 C CA . ASP A 1 93 ? -5.827 -10.203 -6.114 1.00 93.12 93 ASP A CA 1
ATOM 671 C C . ASP A 1 93 ? -4.593 -10.896 -6.730 1.00 93.12 93 ASP A C 1
ATOM 673 O O . ASP A 1 93 ? -4.683 -11.828 -7.524 1.00 93.12 93 ASP A O 1
ATOM 677 N N . GLY A 1 94 ? -3.401 -10.414 -6.361 1.00 92.06 94 GLY A N 1
ATOM 678 C CA . GLY A 1 94 ? -2.118 -10.930 -6.847 1.00 92.06 94 GLY A CA 1
ATOM 679 C C . GLY A 1 94 ? -1.630 -10.328 -8.170 1.00 92.06 94 GLY A C 1
ATOM 680 O O . GLY A 1 94 ? -0.497 -10.596 -8.565 1.00 92.06 94 GLY A O 1
ATOM 681 N N . VAL A 1 95 ? -2.422 -9.478 -8.827 1.00 94.31 95 VAL A N 1
ATOM 682 C CA . VAL A 1 95 ? -2.065 -8.824 -10.094 1.00 94.31 95 VAL A CA 1
ATOM 683 C C . VAL A 1 95 ? -1.512 -7.417 -9.837 1.00 94.31 95 VAL A C 1
ATOM 685 O O . VAL A 1 95 ? -2.153 -6.640 -9.126 1.00 94.31 95 VAL A O 1
ATOM 688 N N . PRO A 1 96 ? -0.346 -7.045 -10.400 1.00 93.62 96 PRO A N 1
ATOM 689 C CA . PRO A 1 96 ? 0.177 -5.686 -10.295 1.00 93.62 96 PRO A CA 1
ATOM 690 C C . PRO A 1 96 ? -0.796 -4.640 -10.847 1.00 93.62 96 PRO A C 1
ATOM 692 O O . PRO A 1 96 ? -1.214 -4.718 -11.997 1.00 93.62 96 PRO A O 1
ATOM 695 N N . LEU A 1 97 ? -1.118 -3.644 -10.020 1.00 93.12 97 LEU A N 1
ATOM 696 C CA . LEU A 1 97 ? -2.003 -2.525 -10.370 1.00 93.12 97 LEU A CA 1
ATOM 697 C C . LEU A 1 97 ? -1.271 -1.332 -10.984 1.00 93.12 97 LEU A C 1
ATOM 699 O O . LEU A 1 97 ? -1.902 -0.471 -11.593 1.00 93.12 97 LEU A O 1
ATOM 703 N N . ALA A 1 98 ? 0.035 -1.224 -10.733 1.00 93.06 98 ALA A N 1
ATOM 704 C CA . ALA A 1 98 ? 0.806 -0.069 -11.160 1.00 93.06 98 ALA A CA 1
ATOM 705 C C . ALA A 1 98 ? 0.811 0.032 -12.687 1.00 93.06 98 ALA A C 1
ATOM 707 O O . ALA A 1 98 ? 1.043 -0.961 -13.380 1.00 93.06 98 ALA A O 1
ATOM 708 N N . ASP A 1 99 ? 0.599 1.244 -13.196 1.00 92.06 99 ASP A N 1
ATOM 709 C CA . ASP A 1 99 ? 0.710 1.514 -14.624 1.00 92.06 99 ASP A CA 1
ATOM 710 C C . ASP A 1 99 ? 2.090 1.071 -15.153 1.00 92.06 99 ASP A C 1
ATOM 712 O O . ASP A 1 99 ? 3.113 1.436 -14.560 1.00 92.06 99 ASP A O 1
ATOM 716 N N . PRO A 1 100 ? 2.154 0.307 -16.260 1.00 88.81 100 PRO A N 1
ATOM 717 C CA . PRO A 1 100 ? 3.394 -0.325 -16.710 1.00 88.81 100 PRO A CA 1
ATOM 718 C C . PRO A 1 100 ? 4.437 0.658 -17.257 1.00 88.81 100 PRO A C 1
ATOM 720 O O . PRO A 1 100 ? 5.582 0.260 -17.469 1.00 88.81 100 PRO A O 1
ATOM 723 N N . PHE A 1 101 ? 4.074 1.922 -17.495 1.00 85.81 101 PHE A N 1
ATOM 724 C CA . PHE A 1 101 ? 4.976 2.921 -18.065 1.00 85.81 101 PHE A CA 1
ATOM 725 C C . PHE A 1 101 ? 5.461 3.912 -17.011 1.00 85.81 101 PHE A C 1
ATOM 727 O O . PHE A 1 101 ? 6.661 4.092 -16.816 1.00 85.81 101 PHE A O 1
ATOM 734 N N . PHE A 1 102 ? 4.527 4.562 -16.325 1.00 86.12 102 PHE A N 1
ATOM 735 C CA . PHE A 1 102 ? 4.802 5.645 -15.391 1.00 86.12 102 PHE A CA 1
ATOM 736 C C . PHE A 1 102 ? 4.744 5.198 -13.930 1.00 86.12 102 PHE A C 1
ATOM 738 O O . PHE A 1 102 ? 5.202 5.942 -13.063 1.00 86.12 102 PHE A O 1
ATOM 745 N N . GLY A 1 103 ? 4.223 4.003 -13.633 1.00 89.38 103 GLY A N 1
ATOM 746 C CA . GLY A 1 103 ? 4.199 3.445 -12.279 1.00 89.38 103 GLY A CA 1
ATOM 747 C C . GLY A 1 103 ? 3.246 4.163 -11.324 1.00 89.38 103 GLY A C 1
ATOM 748 O O . GLY A 1 103 ? 3.463 4.143 -10.113 1.00 89.38 103 GLY A O 1
ATOM 749 N N . TYR A 1 104 ? 2.220 4.851 -11.831 1.00 91.62 104 TYR A N 1
ATOM 750 C CA . TYR A 1 104 ? 1.189 5.436 -10.970 1.00 91.62 104 TYR A CA 1
ATOM 751 C C . TYR A 1 104 ? 0.204 4.360 -10.488 1.00 91.62 104 TYR A C 1
ATOM 753 O O . TYR A 1 104 ? 0.041 3.325 -11.135 1.00 91.62 104 TYR A O 1
ATOM 761 N N . ILE A 1 105 ? -0.435 4.595 -9.338 1.00 92.50 105 ILE A N 1
ATOM 762 C CA . ILE A 1 105 ? -1.457 3.700 -8.777 1.00 92.50 105 ILE A CA 1
ATOM 763 C C . ILE A 1 105 ? -2.840 4.297 -9.043 1.00 92.50 105 ILE A C 1
ATOM 765 O O . ILE A 1 1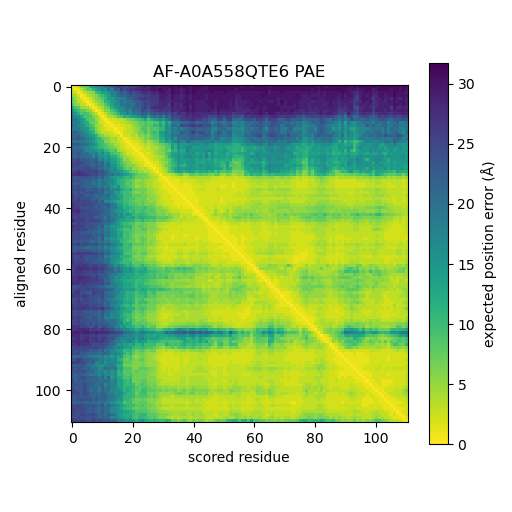05 ? -3.118 5.367 -8.504 1.00 92.50 105 ILE A O 1
ATOM 769 N N . PRO A 1 106 ? -3.709 3.635 -9.826 1.00 91.19 106 PRO A N 1
ATOM 770 C CA . PRO A 1 106 ? -5.044 4.137 -10.134 1.00 91.19 106 PRO A CA 1
ATOM 771 C C . PRO A 1 106 ? -6.006 3.872 -8.968 1.00 91.19 106 PRO A C 1
ATOM 773 O O . PRO A 1 106 ? -6.784 2.923 -9.005 1.00 91.19 106 PRO A O 1
ATOM 776 N N . PHE A 1 107 ? -5.973 4.699 -7.920 1.00 90.12 107 PHE A N 1
ATOM 777 C CA . PHE A 1 107 ? -6.839 4.493 -6.746 1.00 90.12 107 PHE A CA 1
ATOM 778 C C . PHE A 1 107 ? -8.330 4.505 -7.087 1.00 90.12 107 PHE A C 1
ATOM 780 O O . PHE A 1 107 ? -9.081 3.711 -6.536 1.00 90.12 107 PHE A O 1
ATOM 787 N N . THR A 1 108 ? -8.740 5.305 -8.073 1.00 87.88 108 THR A N 1
ATOM 788 C CA . THR A 1 108 ? -10.124 5.339 -8.570 1.00 87.88 108 THR A CA 1
ATOM 789 C C . THR A 1 108 ? -10.599 4.024 -9.189 1.00 87.88 108 THR A C 1
ATOM 791 O O . THR A 1 108 ? -11.786 3.879 -9.433 1.00 87.88 108 THR A O 1
ATOM 794 N N . ALA A 1 109 ? -9.698 3.093 -9.521 1.00 87.19 109 ALA A N 1
ATOM 795 C CA . ALA A 1 109 ? -10.067 1.763 -10.009 1.00 87.19 109 ALA A CA 1
ATOM 796 C C . ALA A 1 109 ? -10.334 0.760 -8.867 1.00 87.19 109 ALA A C 1
ATOM 798 O O . ALA A 1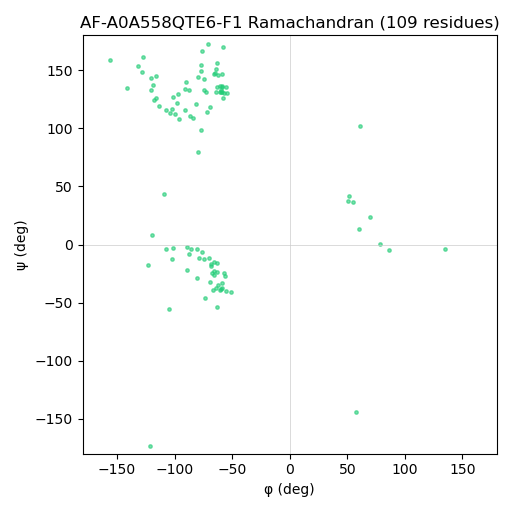 109 ? -10.670 -0.389 -9.140 1.00 87.19 109 ALA A O 1
ATOM 799 N N . LEU A 1 110 ? -10.127 1.176 -7.611 1.00 85.62 110 LEU A N 1
ATOM 800 C CA . LEU A 1 110 ? -10.323 0.373 -6.399 1.00 85.62 110 LEU A CA 1
ATOM 801 C C . LEU A 1 110 ? -11.561 0.799 -5.592 1.00 85.62 110 LEU A C 1
ATOM 803 O O . LEU A 1 110 ? -11.845 0.172 -4.573 1.00 85.62 110 LEU A O 1
ATOM 807 N N . GLU A 1 111 ? -12.240 1.861 -6.033 1.00 79.50 111 GLU A N 1
ATOM 808 C CA . GLU A 1 111 ? -13.510 2.385 -5.502 1.00 79.50 111 GLU A CA 1
ATOM 809 C C . GLU A 1 111 ? -14.677 1.835 -6.332 1.00 79.50 111 GLU A C 1
ATOM 811 O O . GLU A 1 111 ? -15.671 1.375 -5.730 1.00 79.50 111 GLU A O 1
#

Foldseek 3Di:
DDDDDDDDDDDDDDDDDDDDDDDPCVVVVDDDDDDPCNQVVDPVSFPVVSQVPDPQKDWLDPDDLVPDDQLSAEIGGNPPPPNAHHPDQDDDVNHGQADPPSRHHNRVVVD

Organism: NCBI:txid2529389

InterPro domains:
  IPR012910 TonB-dependent receptor, plug domain [PF07715] (31-106)
  IPR037066 TonB-dependent receptor, plug domain superfamily [G3DSA:2.170.130.10] (5-111)